Protein AF-A0A948I1S5-F1 (afdb_monomer_lite)

pLDDT: mean 89.16, std 8.9, range [51.94, 98.19]

Structure (mmCIF, N/CA/C/O backbone):
data_AF-A0A948I1S5-F1
#
_entry.id   AF-A0A948I1S5-F1
#
lo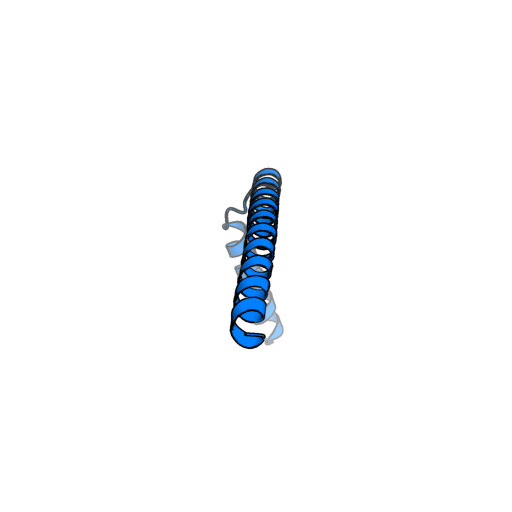op_
_atom_site.group_PDB
_atom_site.id
_atom_site.type_symbol
_atom_site.label_atom_id
_atom_site.label_alt_id
_atom_site.label_comp_id
_atom_site.label_asym_id
_atom_site.label_entity_id
_atom_site.label_seq_id
_atom_site.pdbx_PDB_ins_code
_atom_site.Cartn_x
_atom_site.Cartn_y
_atom_site.Cartn_z
_atom_site.occupancy
_atom_site.B_iso_or_equiv
_atom_site.auth_seq_id
_atom_site.auth_comp_id
_atom_site.auth_asym_id
_atom_site.auth_atom_id
_atom_site.pdbx_PDB_model_num
ATOM 1 N N . MET A 1 1 ? -2.458 -2.964 46.308 1.00 51.94 1 MET A N 1
ATOM 2 C CA . MET A 1 1 ? -3.050 -2.727 44.973 1.00 51.94 1 MET A CA 1
ATOM 3 C C . MET A 1 1 ? -2.095 -3.281 43.936 1.00 51.94 1 MET A C 1
ATOM 5 O O . MET A 1 1 ? -1.034 -2.705 43.719 1.00 51.94 1 MET A O 1
ATOM 9 N N . GLY A 1 2 ? -2.389 -4.480 43.437 1.00 68.75 2 GLY A N 1
ATOM 10 C CA . GLY A 1 2 ? -1.471 -5.241 42.590 1.00 68.75 2 GLY A CA 1
ATOM 11 C C . GLY A 1 2 ? -1.313 -4.600 41.214 1.00 68.75 2 GLY A C 1
ATOM 12 O O . GLY A 1 2 ? -2.272 -4.072 40.656 1.00 68.75 2 GLY A O 1
ATOM 13 N N . ASN A 1 3 ? -0.112 -4.678 40.642 1.00 75.88 3 ASN A N 1
ATOM 14 C CA . ASN A 1 3 ? 0.218 -4.144 39.312 1.00 75.88 3 ASN A CA 1
ATOM 15 C C . ASN A 1 3 ? -0.760 -4.600 38.204 1.00 75.88 3 ASN A C 1
ATOM 17 O O . ASN A 1 3 ? -0.959 -3.886 37.223 1.00 75.88 3 ASN A O 1
ATOM 21 N N . LEU A 1 4 ? -1.426 -5.745 38.397 1.00 79.19 4 LEU A N 1
ATOM 22 C CA . LEU A 1 4 ? -2.475 -6.271 37.521 1.00 79.19 4 LEU A CA 1
ATOM 23 C C . LEU A 1 4 ? -3.683 -5.329 37.360 1.00 79.19 4 LEU A C 1
ATOM 25 O O . LEU A 1 4 ? -4.226 -5.216 36.263 1.00 79.19 4 LEU A O 1
ATOM 29 N N . GLU A 1 5 ? -4.110 -4.644 38.426 1.00 84.94 5 GLU A N 1
ATOM 30 C CA . GLU A 1 5 ? -5.274 -3.744 38.380 1.00 84.94 5 GLU A CA 1
ATOM 31 C C . GLU A 1 5 ? -4.979 -2.487 37.556 1.00 84.94 5 GLU A C 1
ATOM 33 O O . GLU A 1 5 ? -5.824 -2.043 36.781 1.00 84.94 5 GLU A O 1
ATOM 38 N N . LYS A 1 6 ? -3.751 -1.959 37.653 1.00 82.12 6 LYS A N 1
ATOM 39 C CA . LYS A 1 6 ? -3.299 -0.806 36.858 1.00 82.12 6 LYS A CA 1
ATOM 40 C C . LYS A 1 6 ? -3.266 -1.127 35.365 1.00 82.12 6 LYS A C 1
ATOM 42 O O . LYS A 1 6 ? -3.773 -0.349 34.566 1.00 82.12 6 LYS A O 1
ATOM 47 N N . ILE A 1 7 ? -2.733 -2.294 34.996 1.00 87.00 7 ILE A N 1
ATOM 48 C CA . ILE A 1 7 ? -2.691 -2.753 33.600 1.00 87.00 7 ILE A CA 1
ATOM 49 C C . ILE A 1 7 ? -4.113 -2.942 33.059 1.00 87.00 7 ILE A C 1
ATOM 51 O O . ILE A 1 7 ? -4.429 -2.482 31.965 1.00 87.00 7 ILE A O 1
ATOM 55 N N . LYS A 1 8 ? -5.004 -3.564 33.839 1.00 86.94 8 LYS A N 1
ATOM 56 C CA . LYS A 1 8 ? -6.403 -3.766 33.442 1.00 86.94 8 LYS A CA 1
ATOM 57 C C . LYS A 1 8 ? -7.138 -2.440 33.213 1.00 86.94 8 LYS A C 1
ATOM 59 O O . LYS A 1 8 ? -7.901 -2.333 32.254 1.00 86.94 8 LYS A O 1
ATOM 64 N N . ASN A 1 9 ? -6.891 -1.438 34.057 1.00 88.06 9 ASN A N 1
ATOM 65 C CA . ASN A 1 9 ? -7.457 -0.099 33.890 1.00 88.06 9 ASN A CA 1
ATOM 66 C C . ASN A 1 9 ? -6.883 0.615 32.658 1.00 88.06 9 ASN A C 1
ATOM 68 O O . ASN A 1 9 ? -7.657 1.154 31.875 1.00 88.06 9 ASN A O 1
ATOM 72 N N . TYR A 1 10 ? -5.575 0.508 32.410 1.00 87.69 10 TYR A N 1
ATOM 73 C CA . TYR A 1 10 ? -4.939 1.068 31.215 1.00 87.69 10 TYR A CA 1
ATOM 74 C C . TYR A 1 10 ? -5.540 0.510 29.913 1.00 87.69 10 TYR A C 1
ATOM 76 O O . TYR A 1 10 ? -5.949 1.266 29.039 1.00 87.69 10 TYR A O 1
ATOM 84 N N . PHE A 1 11 ? -5.706 -0.813 29.795 1.00 91.19 11 PHE A N 1
ATOM 85 C CA . PHE A 1 11 ? -6.356 -1.410 28.616 1.00 91.19 11 PHE A CA 1
ATOM 86 C C . PHE A 1 11 ? -7.825 -0.993 28.462 1.00 91.19 11 PHE A C 1
ATOM 88 O O . PHE A 1 11 ? -8.328 -0.885 27.341 1.00 91.19 11 PHE A O 1
ATOM 95 N N . LYS A 1 12 ? -8.526 -0.759 29.577 1.00 89.88 12 LYS A N 1
ATOM 96 C CA . LYS A 1 12 ? -9.902 -0.254 29.559 1.00 89.88 12 LYS A CA 1
ATOM 97 C C . LYS A 1 12 ? -9.952 1.168 28.999 1.00 89.88 12 LYS A C 1
ATOM 99 O O . LYS A 1 12 ? -10.808 1.443 28.163 1.00 89.88 12 LYS A O 1
ATOM 104 N N . GLU A 1 13 ? -9.037 2.033 29.421 1.00 88.88 13 GLU A N 1
ATOM 105 C CA . GLU A 1 13 ? -8.908 3.410 28.932 1.00 88.88 13 GLU A CA 1
ATOM 106 C C . GLU A 1 13 ? -8.532 3.444 27.444 1.00 88.88 13 GLU A C 1
ATOM 108 O O . GLU A 1 13 ? -9.242 4.071 26.658 1.00 88.88 13 GLU A O 1
ATOM 113 N N . VAL A 1 14 ? -7.537 2.656 27.017 1.00 90.75 14 VAL A N 1
ATOM 114 C CA . VAL A 1 14 ? -7.137 2.535 25.601 1.00 90.75 14 VAL A CA 1
ATOM 115 C C . VAL A 1 14 ? -8.301 2.077 24.720 1.00 90.75 14 VAL A C 1
ATOM 117 O O . VAL A 1 14 ? -8.505 2.608 23.631 1.00 90.75 14 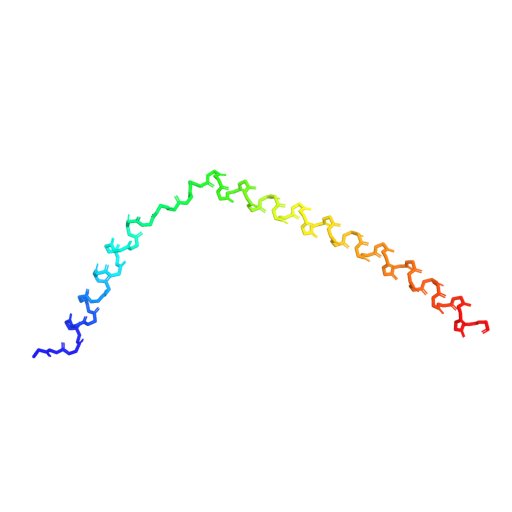VAL A O 1
ATOM 120 N N . LYS A 1 15 ? -9.118 1.119 25.178 1.00 88.25 15 LYS A N 1
ATOM 121 C CA . LYS A 1 15 ? -10.301 0.675 24.423 1.00 88.25 15 LYS A CA 1
ATOM 122 C C . LYS A 1 15 ? -11.331 1.797 24.256 1.00 88.25 15 LYS A C 1
ATOM 124 O O . LYS A 1 15 ? -11.953 1.898 23.200 1.00 88.25 15 LYS A O 1
ATOM 129 N N . VAL A 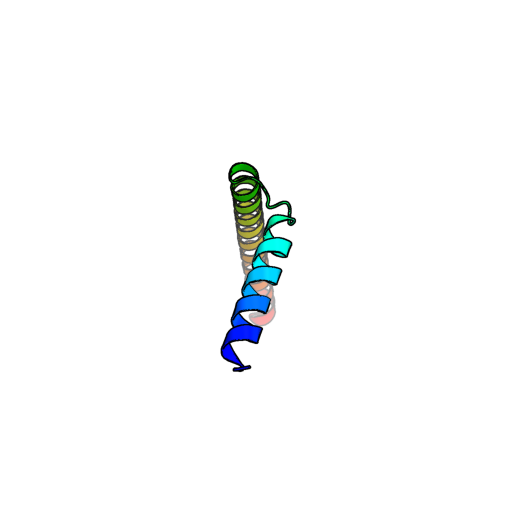1 16 ? -11.524 2.622 25.285 1.00 90.00 16 VAL A N 1
ATOM 130 C CA . VAL A 1 16 ? -12.440 3.770 25.236 1.00 90.00 16 VAL A CA 1
ATOM 131 C C . VAL A 1 16 ? -11.919 4.830 24.266 1.00 90.00 16 VAL A C 1
ATOM 133 O O . VAL A 1 16 ? -12.691 5.337 23.457 1.00 90.00 16 VAL A O 1
ATOM 136 N N . GLU A 1 17 ? -10.625 5.129 24.276 1.00 89.31 17 GLU A N 1
ATOM 137 C CA . GLU A 1 17 ? -10.021 6.070 23.326 1.00 89.31 17 GLU A CA 1
ATOM 138 C C . GLU A 1 17 ? -10.073 5.558 21.885 1.00 89.31 17 GLU A C 1
ATOM 140 O O . GLU A 1 17 ? -10.492 6.290 20.992 1.00 89.31 17 GLU A O 1
ATOM 145 N N . MET A 1 18 ? -9.78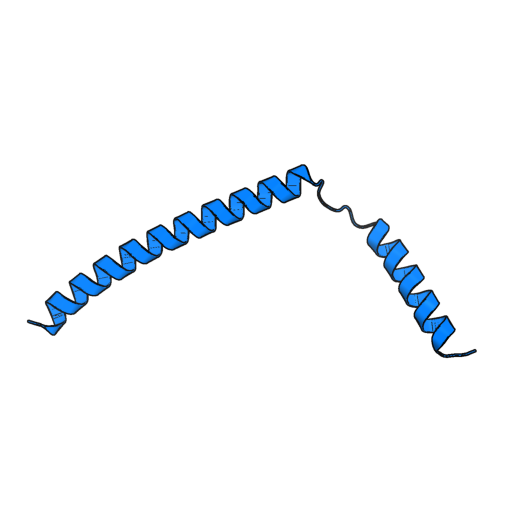2 4.275 21.663 1.00 87.50 18 MET A N 1
ATOM 146 C CA . MET A 1 18 ? -9.877 3.641 20.343 1.00 87.50 18 MET A CA 1
ATOM 147 C C . MET A 1 18 ? -11.301 3.631 19.777 1.00 87.50 18 MET A C 1
ATOM 149 O O . MET A 1 18 ? -11.469 3.625 18.561 1.00 87.50 18 MET A O 1
ATOM 153 N N . SER A 1 19 ? -12.329 3.654 20.633 1.00 83.88 19 SER A N 1
ATOM 154 C CA . SER A 1 19 ? -13.726 3.768 20.191 1.00 83.88 19 SER A CA 1
ATOM 155 C C . SER A 1 19 ? -14.120 5.173 19.724 1.00 83.88 19 SER A C 1
ATOM 157 O O . SER A 1 19 ? -15.112 5.312 19.017 1.00 83.88 19 SER A O 1
ATOM 159 N N . LYS A 1 20 ? -13.346 6.203 20.093 1.00 88.81 20 LYS A N 1
ATOM 160 C CA . LYS A 1 20 ? -13.518 7.581 19.603 1.00 88.81 20 LYS A CA 1
ATOM 161 C C . LYS A 1 20 ? -12.824 7.815 18.261 1.00 88.81 20 LYS A C 1
ATOM 163 O O . LYS A 1 20 ? -13.027 8.858 17.651 1.00 88.81 20 LYS A O 1
ATOM 168 N N . VAL A 1 21 ? -11.982 6.880 17.823 1.00 88.69 21 VAL A N 1
ATOM 169 C CA . VAL A 1 21 ? -11.320 6.950 16.521 1.00 88.69 21 VAL A CA 1
ATOM 170 C C . VAL A 1 21 ? -12.338 6.598 15.442 1.00 88.69 21 VAL A C 1
ATOM 172 O O . VAL A 1 21 ? -12.917 5.511 15.452 1.00 88.69 21 VAL A O 1
ATOM 175 N N . GLU A 1 22 ? -12.545 7.508 14.495 1.00 83.56 22 GLU A N 1
ATOM 176 C CA . GLU A 1 22 ? -13.369 7.239 13.320 1.00 83.56 22 GLU A CA 1
ATOM 177 C C . GLU A 1 22 ? -12.593 6.379 12.324 1.00 83.56 22 GLU A C 1
ATOM 179 O O . GLU A 1 22 ? -11.810 6.861 11.504 1.00 83.56 22 GLU A O 1
ATOM 184 N N . TRP A 1 23 ? -12.788 5.067 12.425 1.00 86.50 23 TRP A N 1
ATOM 185 C CA . TRP A 1 23 ? -12.213 4.128 11.476 1.00 86.50 23 TRP A CA 1
ATOM 186 C C . TRP A 1 23 ? -12.941 4.207 10.130 1.00 86.50 23 TRP A C 1
ATOM 188 O O . TRP A 1 23 ? -14.172 4.309 10.097 1.00 86.50 23 TRP A O 1
ATOM 198 N N . PRO A 1 24 ? -12.209 4.114 9.007 1.00 83.62 24 PRO A N 1
ATOM 199 C CA . PRO A 1 24 ? -12.821 4.078 7.689 1.00 83.62 24 PRO A CA 1
ATOM 200 C C . PRO A 1 24 ? -13.780 2.888 7.571 1.00 83.62 24 PRO A C 1
ATOM 202 O O . PRO A 1 24 ? -13.523 1.793 8.081 1.00 83.62 24 PRO A O 1
ATOM 205 N N . SER A 1 25 ? -14.892 3.094 6.862 1.00 89.94 25 SER A N 1
ATOM 206 C CA . SER A 1 25 ? -15.823 2.010 6.550 1.00 89.94 25 SER A CA 1
ATOM 207 C C . SER A 1 25 ? -15.123 0.910 5.745 1.00 89.94 25 SER A C 1
ATOM 209 O O . SER A 1 25 ? -14.151 1.161 5.027 1.00 89.94 25 SER A O 1
ATOM 211 N N . LYS A 1 26 ? -15.627 -0.327 5.845 1.00 88.06 26 LYS A N 1
ATOM 212 C CA . LYS A 1 26 ? -15.051 -1.484 5.135 1.00 88.06 26 LYS A CA 1
ATOM 213 C C . LYS A 1 26 ? -14.909 -1.218 3.633 1.00 88.06 26 LYS A C 1
ATOM 215 O O . LYS A 1 26 ? -13.868 -1.525 3.060 1.00 88.06 26 LYS A O 1
ATOM 220 N N . ASP A 1 27 ? -15.904 -0.569 3.035 1.00 89.38 27 ASP A N 1
ATOM 221 C CA . ASP A 1 27 ? -15.905 -0.225 1.611 1.00 89.38 27 ASP A CA 1
ATOM 222 C C . ASP A 1 27 ? -14.799 0.771 1.252 1.00 89.38 27 ASP A C 1
ATOM 224 O O . ASP A 1 27 ? -14.114 0.608 0.243 1.00 89.38 27 ASP A O 1
ATOM 228 N N . THR A 1 28 ? -14.595 1.794 2.085 1.00 88.50 28 THR A N 1
ATOM 229 C CA . THR A 1 28 ? -13.540 2.795 1.891 1.00 88.50 28 THR A CA 1
ATOM 230 C C . THR A 1 28 ? -12.158 2.159 2.007 1.00 88.50 28 THR A C 1
ATOM 232 O O . THR A 1 28 ? -11.299 2.397 1.159 1.00 88.50 28 THR A O 1
ATOM 235 N N . THR A 1 29 ? -11.962 1.287 2.997 1.00 90.50 29 THR A N 1
ATOM 236 C CA . THR A 1 29 ? -10.712 0.538 3.174 1.00 90.50 29 THR A CA 1
ATOM 237 C C . THR A 1 29 ? -10.401 -0.319 1.948 1.00 90.50 29 THR A C 1
ATOM 239 O O . THR A 1 29 ? -9.300 -0.234 1.413 1.00 90.50 29 THR A O 1
ATOM 242 N N . VAL A 1 30 ? -11.380 -1.076 1.439 1.00 94.00 30 VAL A N 1
ATOM 243 C CA . VAL A 1 30 ? -11.199 -1.913 0.241 1.00 94.00 30 VAL A CA 1
ATOM 244 C C . VAL A 1 30 ? -10.869 -1.066 -0.987 1.00 94.00 30 VAL A C 1
ATOM 246 O O . VAL A 1 30 ? -9.943 -1.401 -1.726 1.00 94.00 30 VAL A O 1
ATOM 249 N N . LYS A 1 31 ? -11.570 0.056 -1.197 1.00 94.12 31 LYS A N 1
ATOM 250 C CA . LYS A 1 31 ? -11.289 0.974 -2.313 1.00 94.12 31 LYS A CA 1
ATOM 251 C C . LYS A 1 31 ? -9.860 1.504 -2.260 1.00 94.12 31 LYS A C 1
ATOM 253 O O . LYS A 1 31 ? -9.166 1.461 -3.272 1.00 94.12 31 LYS A O 1
ATOM 258 N N . TYR A 1 32 ? -9.398 1.959 -1.096 1.00 94.56 32 TYR A N 1
ATOM 259 C CA . TYR A 1 32 ? -8.028 2.447 -0.954 1.00 94.56 32 TYR A CA 1
ATOM 260 C C . TYR A 1 32 ? -6.993 1.342 -1.160 1.00 94.56 32 TYR A C 1
ATOM 262 O O . TYR A 1 32 ? -6.010 1.570 -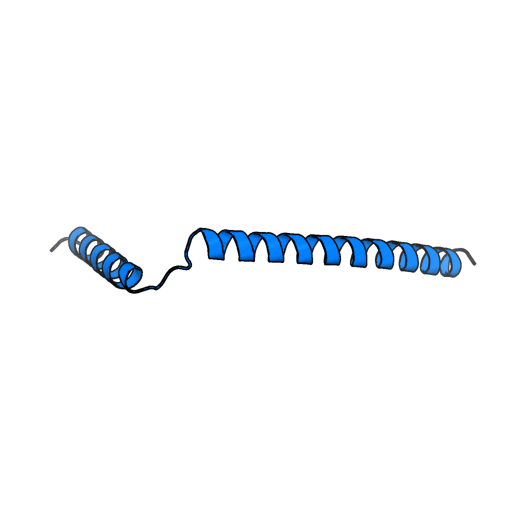1.860 1.00 94.56 32 TYR A O 1
ATOM 270 N N . THR A 1 33 ? -7.226 0.130 -0.653 1.00 95.38 33 THR A N 1
ATOM 271 C CA . THR A 1 33 ? -6.329 -1.005 -0.910 1.00 95.38 33 THR A CA 1
ATOM 272 C C . THR A 1 33 ? -6.232 -1.330 -2.402 1.00 95.38 33 THR A C 1
ATOM 274 O O . THR A 1 33 ? -5.128 -1.526 -2.905 1.00 95.38 33 THR A O 1
ATOM 277 N N . LEU A 1 34 ? -7.351 -1.329 -3.134 1.00 96.50 34 LEU A N 1
ATOM 278 C CA . LEU A 1 34 ? -7.351 -1.559 -4.584 1.00 96.50 34 LEU A CA 1
ATOM 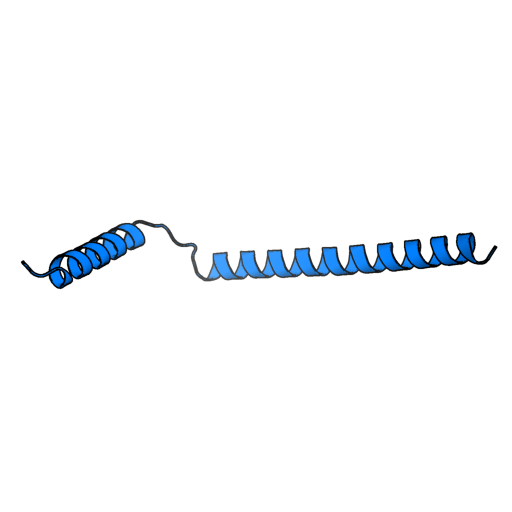279 C C . LEU A 1 34 ? -6.573 -0.480 -5.343 1.00 96.50 34 LEU A C 1
ATOM 281 O O . LEU A 1 34 ? -5.823 -0.804 -6.262 1.00 96.50 34 LEU A O 1
ATOM 285 N N . ILE A 1 35 ? -6.707 0.786 -4.938 1.00 97.19 35 ILE A N 1
ATOM 286 C CA . ILE A 1 35 ? -5.936 1.892 -5.521 1.00 97.19 35 ILE A CA 1
ATOM 287 C C . ILE A 1 35 ? -4.439 1.672 -5.293 1.00 97.19 35 ILE A C 1
ATOM 289 O O . ILE A 1 35 ? -3.665 1.772 -6.242 1.00 97.19 35 ILE A O 1
ATOM 293 N N . VAL A 1 36 ? -4.027 1.326 -4.069 1.00 97.38 36 VAL A N 1
ATOM 294 C CA . VAL A 1 36 ? -2.614 1.056 -3.755 1.00 97.38 36 VAL A CA 1
ATOM 295 C C . VAL A 1 36 ? -2.080 -0.093 -4.606 1.00 97.38 36 VAL A C 1
ATOM 297 O O . VAL A 1 36 ? -1.025 0.056 -5.212 1.00 97.38 36 VAL A O 1
ATOM 300 N N . ILE A 1 37 ? -2.825 -1.196 -4.730 1.00 98.12 37 ILE A N 1
ATOM 301 C CA . ILE A 1 37 ? -2.440 -2.328 -5.587 1.00 98.12 37 ILE A CA 1
ATOM 302 C C . ILE A 1 37 ? -2.253 -1.870 -7.040 1.00 98.12 37 ILE A C 1
ATOM 304 O O . ILE A 1 37 ? -1.251 -2.214 -7.665 1.00 98.12 37 ILE A O 1
ATOM 308 N N . GLY A 1 38 ? -3.179 -1.064 -7.568 1.00 98.00 38 GLY A N 1
ATOM 309 C CA . GLY A 1 38 ? -3.096 -0.531 -8.928 1.00 98.00 38 GLY A CA 1
ATOM 310 C C . GLY A 1 38 ? -1.869 0.357 -9.152 1.00 98.00 38 GLY A C 1
ATOM 311 O O . GLY A 1 38 ? -1.161 0.201 -10.150 1.00 98.00 38 GLY A O 1
ATOM 312 N N . VAL A 1 39 ? -1.569 1.251 -8.207 1.00 97.94 39 VAL A N 1
ATOM 313 C CA . VAL A 1 39 ? -0.381 2.116 -8.270 1.00 97.94 39 VAL A CA 1
ATOM 314 C C . VAL A 1 39 ? 0.897 1.287 -8.160 1.00 97.94 39 VAL A C 1
ATOM 316 O O . VAL A 1 39 ? 1.797 1.460 -8.974 1.00 97.94 39 VAL A O 1
ATOM 319 N N . SER A 1 40 ? 0.972 0.340 -7.223 1.00 98.19 40 SER A N 1
ATOM 320 C CA . SER A 1 40 ? 2.131 -0.544 -7.068 1.00 98.19 40 SER A CA 1
ATOM 321 C C . SER A 1 40 ? 2.397 -1.377 -8.323 1.00 98.19 40 SER A C 1
ATOM 323 O O . SER A 1 40 ? 3.545 -1.461 -8.754 1.00 98.19 40 SER A O 1
ATOM 325 N N . ALA A 1 41 ? 1.356 -1.942 -8.941 1.00 98.06 41 ALA A N 1
ATOM 326 C CA . ALA A 1 41 ? 1.481 -2.688 -10.192 1.00 98.06 41 ALA A CA 1
ATOM 327 C C . ALA A 1 41 ? 1.977 -1.795 -11.338 1.00 98.06 41 ALA A C 1
ATOM 329 O O . ALA A 1 41 ? 2.880 -2.179 -12.078 1.00 98.06 41 ALA A O 1
ATOM 330 N N . THR A 1 42 ? 1.438 -0.579 -11.447 1.00 98.06 42 THR A N 1
ATOM 331 C CA . THR A 1 42 ? 1.858 0.394 -12.465 1.00 98.06 42 THR A CA 1
ATOM 332 C C . THR A 1 42 ? 3.325 0.780 -12.287 1.00 98.06 42 THR A C 1
ATOM 334 O O . THR A 1 42 ? 4.090 0.750 -13.249 1.00 98.06 42 THR A O 1
ATOM 337 N N . THR A 1 43 ? 3.748 1.075 -11.056 1.00 97.81 43 THR A N 1
ATOM 338 C CA . THR A 1 43 ? 5.147 1.384 -10.735 1.00 97.81 43 THR A CA 1
ATOM 339 C C . THR A 1 43 ? 6.066 0.205 -11.042 1.00 97.81 43 THR A C 1
ATOM 341 O O . THR A 1 43 ? 7.132 0.408 -11.612 1.00 97.81 43 THR A O 1
ATOM 344 N N . ALA A 1 44 ? 5.659 -1.028 -10.726 1.00 97.81 44 ALA A N 1
ATOM 345 C CA . ALA A 1 44 ? 6.452 -2.221 -11.019 1.00 97.81 44 ALA A CA 1
ATOM 346 C C . ALA A 1 44 ? 6.685 -2.407 -12.527 1.00 97.81 44 ALA A C 1
ATOM 348 O O . ALA A 1 44 ? 7.815 -2.648 -12.949 1.00 97.81 44 ALA A O 1
ATOM 349 N N . VAL A 1 45 ? 5.637 -2.240 -13.341 1.00 97.94 45 VAL A N 1
ATOM 350 C CA . VAL A 1 45 ? 5.747 -2.297 -14.806 1.00 97.94 45 VAL A CA 1
ATOM 351 C C . VAL A 1 45 ? 6.645 -1.177 -15.323 1.00 97.94 45 VAL A C 1
ATOM 353 O O . VAL A 1 45 ? 7.534 -1.432 -16.130 1.00 97.94 45 VAL A O 1
ATOM 356 N N . PHE A 1 46 ? 6.450 0.050 -14.837 1.00 97.56 46 PHE A N 1
ATOM 357 C CA . PHE A 1 46 ? 7.257 1.199 -15.239 1.00 97.56 46 PHE A CA 1
ATOM 358 C C . PHE A 1 46 ? 8.749 0.985 -14.955 1.00 97.56 46 PHE A C 1
ATOM 360 O O . PHE A 1 46 ? 9.574 1.181 -15.846 1.00 97.56 46 PHE A O 1
ATOM 367 N N . LEU A 1 47 ? 9.089 0.526 -13.747 1.00 96.81 47 LEU A N 1
ATOM 368 C CA . LEU A 1 47 ? 10.470 0.229 -13.373 1.00 96.81 47 LEU A CA 1
ATOM 369 C C . LEU A 1 47 ? 11.046 -0.920 -14.204 1.00 96.81 47 LEU A C 1
ATOM 371 O O . LEU A 1 47 ? 12.118 -0.752 -14.766 1.00 96.81 47 LEU A O 1
ATOM 375 N N . SER A 1 48 ? 10.307 -2.020 -14.401 1.00 95.31 48 SER A N 1
ATOM 376 C CA . SER A 1 48 ? 10.769 -3.134 -15.251 1.00 95.31 48 SER A CA 1
ATOM 377 C C . SER A 1 48 ? 11.106 -2.699 -16.676 1.00 95.31 48 SER A C 1
ATOM 379 O O . SER A 1 48 ? 12.088 -3.161 -17.253 1.00 95.31 48 SER A O 1
ATOM 381 N N . VAL A 1 49 ? 10.301 -1.806 -17.258 1.00 96.75 49 VAL A N 1
ATOM 382 C CA . VAL A 1 49 ? 10.574 -1.264 -18.592 1.00 96.75 49 VAL A CA 1
ATOM 383 C C . VAL A 1 49 ? 11.853 -0.429 -18.575 1.00 96.75 49 VAL A C 1
ATOM 385 O O . VAL A 1 49 ? 12.709 -0.615 -19.438 1.00 96.75 49 VAL A O 1
ATOM 388 N N . LEU A 1 50 ? 12.010 0.463 -17.593 1.00 96.06 50 LEU A N 1
ATOM 389 C CA . LEU A 1 50 ? 13.216 1.280 -17.460 1.00 96.06 50 LEU A CA 1
ATOM 390 C C . LEU A 1 50 ? 14.474 0.435 -17.252 1.00 96.06 50 LEU A C 1
ATOM 392 O O . LEU A 1 50 ? 15.469 0.671 -17.932 1.00 96.06 50 LEU A O 1
ATOM 396 N N . ASP A 1 51 ? 14.423 -0.565 -16.375 1.00 93.94 51 ASP A N 1
ATOM 397 C CA . ASP A 1 51 ? 15.545 -1.462 -16.094 1.00 93.94 51 ASP A CA 1
ATOM 398 C C . ASP A 1 51 ? 15.980 -2.223 -17.353 1.00 93.94 51 ASP A C 1
ATOM 400 O O . ASP A 1 51 ? 17.174 -2.336 -17.630 1.00 93.94 51 ASP A O 1
ATOM 404 N N . TYR A 1 52 ? 15.023 -2.672 -18.174 1.00 93.25 52 TYR A N 1
ATOM 405 C CA . TYR A 1 52 ? 15.321 -3.312 -19.455 1.00 93.25 52 TYR A CA 1
ATOM 406 C C . TYR A 1 52 ? 16.013 -2.354 -20.435 1.00 93.25 52 TYR A C 1
ATOM 408 O O . TYR A 1 52 ? 17.017 -2.712 -21.053 1.00 93.25 52 TYR A O 1
ATOM 416 N N . PHE A 1 53 ? 15.520 -1.118 -20.556 1.00 93.81 53 PHE A N 1
ATOM 417 C CA . PHE A 1 53 ? 16.146 -0.109 -21.413 1.00 93.81 53 PHE A CA 1
ATOM 418 C C . PHE A 1 53 ? 17.553 0.269 -20.945 1.00 93.81 53 PHE A C 1
ATOM 420 O O . PHE A 1 53 ? 18.458 0.391 -21.773 1.00 93.81 53 PHE A O 1
ATOM 427 N N . PHE A 1 54 ? 17.754 0.440 -19.638 1.00 92.31 54 PHE A N 1
ATOM 428 C CA . PHE A 1 54 ? 19.074 0.728 -19.089 1.00 92.31 54 PHE A CA 1
ATOM 429 C C . PHE A 1 54 ? 20.028 -0.453 -19.253 1.00 92.31 54 PHE A C 1
ATOM 431 O O . PHE A 1 54 ? 21.177 -0.227 -19.621 1.00 92.31 54 PHE A O 1
ATOM 438 N N . GLY A 1 55 ? 19.561 -1.692 -19.075 1.00 91.25 55 GLY A N 1
ATOM 439 C CA . GLY A 1 55 ? 20.348 -2.897 -19.343 1.00 91.25 55 GLY A CA 1
ATOM 440 C C . GLY A 1 55 ? 20.851 -2.942 -20.785 1.00 91.25 55 GLY A C 1
ATOM 441 O O . GLY A 1 55 ? 22.054 -3.021 -21.011 1.00 91.25 55 GLY A O 1
ATOM 442 N N . LEU A 1 56 ? 19.956 -2.751 -21.760 1.00 87.12 56 LEU A N 1
ATOM 443 C CA . LEU A 1 56 ? 20.341 -2.684 -23.173 1.00 87.12 56 LEU A CA 1
ATOM 444 C C . LEU A 1 56 ? 21.339 -1.553 -23.462 1.00 87.12 56 LEU A C 1
ATOM 446 O O . LEU A 1 56 ? 22.297 -1.747 -24.208 1.00 87.12 56 LEU A O 1
ATOM 450 N N . GLY A 1 57 ? 21.128 -0.367 -22.885 1.00 89.12 57 GLY A N 1
ATOM 451 C CA . GLY A 1 57 ? 22.031 0.770 -23.064 1.00 89.12 57 GLY A CA 1
ATOM 452 C C . GLY A 1 57 ? 23.427 0.517 -22.493 1.00 89.12 57 GLY A C 1
ATOM 453 O O . GLY A 1 57 ? 24.423 0.870 -23.126 1.00 89.12 57 GLY A O 1
ATOM 454 N N . LEU A 1 58 ? 23.504 -0.120 -21.323 1.00 90.31 58 LEU A N 1
ATOM 455 C CA . LEU A 1 58 ? 24.762 -0.491 -20.683 1.00 90.31 58 LEU A CA 1
ATOM 456 C C . LEU A 1 58 ? 25.478 -1.607 -21.442 1.00 90.31 58 LEU A C 1
ATOM 458 O O . LEU A 1 58 ? 26.680 -1.485 -21.650 1.00 90.31 58 LEU A O 1
ATOM 462 N N . ASP A 1 59 ? 24.768 -2.630 -21.917 1.00 85.38 59 ASP A N 1
ATOM 463 C CA . ASP A 1 59 ? 25.355 -3.716 -22.711 1.00 85.38 59 ASP A CA 1
ATOM 464 C C . ASP A 1 59 ? 25.958 -3.186 -24.019 1.00 85.38 59 ASP A C 1
ATOM 466 O O . ASP A 1 59 ? 27.077 -3.540 -24.386 1.00 85.38 59 ASP A O 1
ATOM 470 N N . ILE A 1 60 ? 25.263 -2.264 -24.694 1.00 85.69 60 ILE A N 1
ATOM 471 C CA . ILE A 1 60 ? 25.765 -1.603 -25.908 1.00 85.69 60 ILE A CA 1
ATOM 472 C C . ILE A 1 60 ? 27.001 -0.736 -25.617 1.00 85.69 60 ILE A C 1
ATOM 474 O O . ILE A 1 60 ? 27.875 -0.613 -26.476 1.00 85.69 60 ILE A O 1
ATOM 478 N N . PHE A 1 61 ? 27.073 -0.107 -24.440 1.00 87.50 61 PHE A N 1
ATOM 479 C CA . PHE A 1 61 ? 28.199 0.747 -24.052 1.00 87.50 61 PHE A CA 1
ATOM 480 C C . PHE A 1 61 ? 29.410 -0.047 -23.542 1.00 87.50 61 PHE A C 1
ATOM 482 O O . PHE A 1 61 ? 30.535 0.340 -23.826 1.00 87.50 61 PHE A O 1
ATOM 489 N N . LEU A 1 62 ? 29.193 -1.137 -22.799 1.00 84.19 62 LEU A N 1
ATOM 490 C CA . LEU A 1 62 ? 30.248 -1.973 -22.213 1.00 84.19 62 LEU A CA 1
ATOM 491 C C . LEU A 1 62 ? 30.845 -2.974 -23.204 1.00 84.19 62 LEU A C 1
ATOM 493 O O . LEU A 1 62 ? 32.010 -3.337 -23.064 1.00 84.19 62 LEU A O 1
ATOM 497 N N . PHE A 1 63 ? 30.058 -3.454 -24.170 1.00 73.25 63 PHE A N 1
ATOM 498 C CA . PHE A 1 63 ? 30.507 -4.432 -25.165 1.00 73.25 63 PHE A CA 1
ATOM 499 C C . PHE A 1 63 ? 31.047 -3.781 -26.453 1.00 73.25 63 PHE A C 1
ATOM 501 O O . PHE A 1 63 ? 31.423 -4.491 -27.388 1.00 73.25 63 PHE A O 1
ATOM 508 N N . ARG A 1 64 ? 31.092 -2.442 -26.511 1.00 55.56 64 ARG A N 1
ATOM 509 C CA . ARG A 1 64 ? 31.768 -1.677 -27.564 1.00 55.56 64 ARG A CA 1
ATOM 510 C C . ARG A 1 64 ? 33.087 -1.089 -27.081 1.00 55.56 64 ARG A C 1
ATOM 512 O O . ARG A 1 64 ? 33.131 -0.609 -25.932 1.00 55.56 64 ARG A O 1
#

Secondary structure (DSSP, 8-state):
--HHHHHHHHHHHHHHHHHTS-PPPHHHHHHHHHHHHHHHHHHHHHHHHHHHHHHHHHHHHH--

Sequence (64 aa):
MGNLEKIKNYFKEVKVEMSKVEWPSKDTTVKYTLIVIGVSATTAVFLSVLDYFFGLGLDIFLFR

Foldseek 3Di:
DDPVVVVVVVVVVVVVVVVVDDDDDPVVVVVVVVVVVVVVVVVVVVVVVVVVVVVVVVCVVVVD

Radius of gyration: 25.66 Å; chains: 1; bounding box: 48×14×72 Å